Protein AF-A0A6G2VI96-F1 (afdb_monomer)

Mean predicted aligned error: 7.1 Å

Foldseek 3Di:
DPPDPVVVVVCLVPPPDPVSLLVVLQVQLVVLVVVLVVLVVVLVVCVVDPDGDPDDPVVSVVSVVVSVCSCVPRRPVSNVVD

pLDDT: mean 86.19, std 9.26, range [55.44, 95.75]

Secondary structure (DSSP, 8-state):
----HHHHHHHHHT---HHHHHHHHHHHHHHHHHHHHHHHHHHHHHTTSSS-SSS-HHHHHHHHHHHHHIIIIIIIHHHHH-

Solvent-accessible surface area (backbone atoms only — not comparable to full-atom values): 4595 Å² total; per-residue (Å²): 132,85,79,54,70,67,64,53,54,53,51,63,76,69,55,84,51,65,70,60,51,22,51,53,27,45,55,51,14,51,53,38,44,53,55,30,48,52,50,48,52,52,58,49,57,40,68,70,49,95,66,82,76,84,61,56,75,68,56,49,55,51,49,53,53,50,31,51,50,38,45,52,60,49,15,48,46,34,51,73,72,62

Nearest PDB structures (foldseek):
  9dm1-assembly1_R  TM=8.923E-01  e=1.731E-05  Mycolicibacterium smegmatis MC2 155
  2f1m-assembly2_C  TM=7.402E-01  e=3.254E+00  Escherichia coli
  2f1m-assembly1_A  TM=5.550E-01  e=4.402E+00  Escherichia coli

Radius of gyration: 18.13 Å; Cα contacts (8 Å, |Δi|>4): 52; chains: 1; bounding box: 37×30×53 Å

Sequence (82 aa):
RRKQPGNVVVKWMTTTDHKTIGTLYLSTSFAFFLFGGVMALIMRAELARPGIQMISNEQYNQLFTMHGTVMLLMFATPLFAG

Structure (mmCIF, N/CA/C/O backbone):
data_AF-A0A6G2VI96-F1
#
_entry.id   AF-A0A6G2VI96-F1
#
loop_
_atom_site.group_PDB
_atom_site.id
_atom_site.type_symbol
_atom_site.label_atom_id
_atom_site.label_alt_id
_atom_site.label_comp_id
_atom_site.label_asym_id
_atom_site.label_entity_id
_atom_site.label_seq_id
_atom_site.pdbx_PDB_ins_code
_atom_site.Cartn_x
_atom_site.Cartn_y
_atom_site.Cartn_z
_atom_site.occupancy
_atom_site.B_iso_or_equiv
_atom_site.auth_seq_id
_atom_site.auth_comp_id
_atom_site.auth_asym_id
_atom_site.auth_atom_id
_atom_site.pdbx_PDB_model_num
ATOM 1 N N . ARG A 1 1 ? 7.737 -21.337 -32.065 1.00 55.44 1 ARG A N 1
ATOM 2 C CA . ARG A 1 1 ? 8.865 -21.216 -31.101 1.00 55.44 1 ARG A CA 1
ATOM 3 C C . ARG A 1 1 ? 8.287 -21.218 -29.683 1.00 55.44 1 ARG A C 1
ATOM 5 O O . ARG A 1 1 ? 7.705 -20.216 -29.287 1.00 55.44 1 ARG A O 1
ATOM 12 N N . ARG A 1 2 ? 8.332 -22.354 -28.966 1.00 55.56 2 ARG A N 1
ATOM 13 C CA . ARG A 1 2 ? 7.783 -22.493 -27.599 1.00 55.56 2 ARG A CA 1
ATOM 14 C C . ARG A 1 2 ? 8.480 -21.470 -26.692 1.00 55.56 2 ARG A C 1
ATOM 16 O O . ARG A 1 2 ? 9.692 -21.559 -26.513 1.00 55.56 2 ARG A O 1
ATOM 23 N N . LYS A 1 3 ? 7.752 -20.469 -26.187 1.00 57.97 3 LYS A N 1
ATOM 24 C CA . LYS A 1 3 ? 8.290 -19.540 -25.184 1.00 57.97 3 LYS A CA 1
ATOM 25 C C . LYS A 1 3 ? 8.493 -20.348 -23.906 1.00 57.97 3 LYS A C 1
ATOM 27 O O . LYS A 1 3 ? 7.522 -20.721 -23.260 1.00 57.97 3 LYS A O 1
ATOM 32 N N . GLN A 1 4 ? 9.738 -20.694 -23.600 1.00 67.69 4 GLN A N 1
ATOM 33 C CA . GLN A 1 4 ? 10.061 -21.323 -22.326 1.00 67.69 4 GLN A CA 1
ATOM 34 C C . GLN A 1 4 ? 9.776 -20.305 -21.208 1.00 67.69 4 GLN A C 1
ATOM 36 O O . GLN A 1 4 ? 10.186 -19.148 -21.353 1.00 67.69 4 GLN A O 1
ATOM 41 N N . PRO A 1 5 ? 9.079 -20.689 -20.125 1.00 62.38 5 PRO A N 1
ATOM 42 C CA . PRO A 1 5 ? 8.650 -19.754 -19.082 1.00 62.38 5 PRO A CA 1
ATOM 43 C C . PRO A 1 5 ? 9.829 -19.002 -18.440 1.00 62.38 5 PRO A C 1
ATOM 45 O O . PRO A 1 5 ? 9.710 -17.810 -18.164 1.00 62.38 5 PRO A O 1
ATOM 48 N N . GLY A 1 6 ? 11.002 -19.639 -18.327 1.00 70.31 6 GLY A N 1
ATOM 49 C CA . GLY A 1 6 ? 12.218 -19.006 -17.797 1.00 70.31 6 GLY A CA 1
ATOM 50 C C . GLY A 1 6 ? 12.709 -17.802 -18.610 1.00 70.31 6 GLY A C 1
ATOM 51 O O . GLY A 1 6 ? 13.105 -16.791 -18.037 1.00 70.31 6 GLY A O 1
ATOM 52 N N . ASN A 1 7 ? 12.590 -17.838 -19.942 1.00 73.81 7 ASN A N 1
ATOM 53 C CA . ASN A 1 7 ? 13.011 -16.719 -20.794 1.00 73.81 7 ASN A CA 1
ATOM 54 C C . ASN A 1 7 ? 12.125 -15.475 -20.636 1.00 73.81 7 ASN A C 1
ATOM 56 O O . ASN A 1 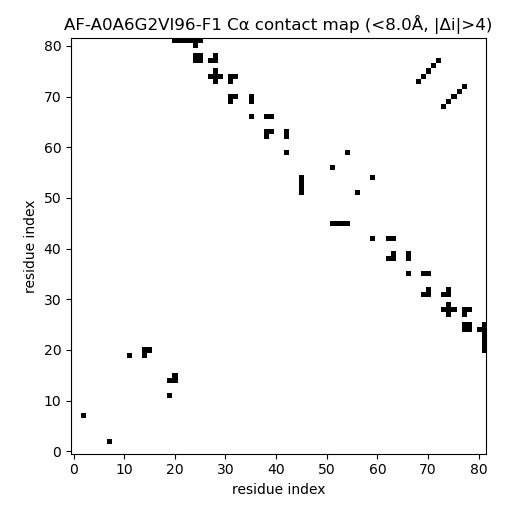7 ? 12.554 -14.376 -20.978 1.00 73.81 7 ASN A O 1
ATOM 60 N N . VAL A 1 8 ? 10.883 -15.633 -20.168 1.00 73.69 8 VAL A N 1
ATOM 61 C CA . VAL A 1 8 ? 9.954 -14.512 -19.976 1.00 73.69 8 VAL A CA 1
ATOM 62 C C . VAL A 1 8 ? 10.278 -13.773 -18.680 1.00 73.69 8 VAL A C 1
ATOM 64 O O . VAL A 1 8 ? 10.358 -12.549 -18.699 1.00 73.69 8 VAL A O 1
ATOM 67 N N . VAL A 1 9 ? 10.553 -14.511 -17.599 1.00 77.88 9 VAL A N 1
ATOM 68 C CA . VAL A 1 9 ? 10.938 -13.941 -16.297 1.00 77.88 9 VAL A CA 1
ATOM 69 C C . VAL A 1 9 ? 12.267 -13.195 -16.400 1.00 77.88 9 VAL A C 1
ATOM 71 O O . VAL A 1 9 ? 12.344 -12.036 -16.004 1.00 77.88 9 VAL A O 1
ATOM 74 N N . VAL A 1 10 ? 13.283 -13.805 -17.025 1.00 77.25 10 VAL A N 1
ATOM 75 C CA . VAL A 1 10 ? 14.585 -13.148 -17.235 1.00 77.25 10 VAL A CA 1
ATOM 76 C C . VAL A 1 10 ? 14.421 -11.868 -18.052 1.00 77.25 10 VAL A C 1
ATOM 78 O O . VAL A 1 10 ? 14.982 -10.843 -17.686 1.00 77.25 10 VAL A O 1
ATOM 81 N N . LYS A 1 11 ? 13.601 -11.893 -19.112 1.00 78.88 11 LYS A N 1
ATOM 82 C CA . LYS A 1 11 ? 13.344 -10.714 -19.950 1.00 78.88 11 LYS A CA 1
ATOM 83 C C . LYS A 1 11 ? 12.643 -9.582 -19.192 1.00 78.88 11 LYS A C 1
ATOM 85 O O . LYS A 1 11 ? 12.881 -8.427 -19.518 1.00 78.88 11 LYS A O 1
ATOM 90 N N . TRP A 1 12 ? 11.767 -9.896 -18.238 1.00 79.31 12 TRP A N 1
ATOM 91 C CA . TRP A 1 12 ? 11.089 -8.896 -17.406 1.00 79.31 12 TRP A CA 1
ATOM 92 C C . TRP A 1 12 ? 12.032 -8.302 -16.359 1.00 79.31 12 TRP A C 1
ATOM 94 O O . TRP A 1 12 ? 12.036 -7.092 -16.172 1.00 79.31 12 TRP A O 1
ATOM 104 N N . MET A 1 13 ? 12.874 -9.129 -15.735 1.00 80.56 13 MET A N 1
ATOM 105 C CA . MET A 1 13 ? 13.854 -8.676 -14.742 1.00 80.56 13 MET A CA 1
ATOM 106 C C . MET A 1 13 ? 14.967 -7.807 -15.338 1.00 80.56 13 MET A C 1
ATOM 108 O O . MET A 1 13 ? 15.485 -6.935 -14.651 1.00 80.56 13 MET A O 1
ATOM 112 N N . THR A 1 14 ? 15.346 -8.040 -16.597 1.00 85.69 14 THR A N 1
ATOM 113 C CA . THR A 1 14 ? 16.411 -7.286 -17.281 1.00 85.69 14 THR A CA 1
ATOM 114 C C . THR A 1 14 ? 15.879 -6.276 -18.299 1.00 85.69 14 THR A C 1
ATOM 116 O O . THR A 1 14 ? 16.630 -5.801 -19.151 1.00 85.69 14 THR A O 1
ATOM 119 N N . THR A 1 15 ? 14.582 -5.948 -18.251 1.00 84.31 15 THR A N 1
ATOM 120 C CA . THR A 1 15 ? 13.995 -4.988 -19.190 1.00 84.31 15 THR A CA 1
ATOM 121 C C . THR A 1 15 ? 14.423 -3.557 -18.862 1.00 84.31 15 THR A C 1
ATOM 123 O O . THR A 1 15 ? 14.442 -3.154 -17.704 1.00 84.31 15 THR A O 1
ATOM 126 N N . THR A 1 16 ? 14.748 -2.775 -19.891 1.00 88.06 16 THR A N 1
ATOM 127 C CA . THR A 1 16 ? 15.071 -1.339 -19.787 1.00 88.06 16 THR A CA 1
ATOM 128 C C . THR A 1 16 ? 13.974 -0.448 -20.374 1.00 88.06 16 THR A C 1
ATOM 130 O O . THR A 1 16 ? 14.097 0.774 -20.398 1.00 88.06 16 THR A O 1
ATOM 133 N N . ASP A 1 17 ? 12.894 -1.052 -20.873 1.00 88.31 17 ASP A N 1
ATOM 134 C CA . ASP A 1 17 ? 11.782 -0.345 -21.494 1.00 88.31 17 ASP A CA 1
ATOM 135 C C . ASP A 1 17 ? 10.848 0.239 -20.419 1.00 88.31 17 ASP A C 1
ATOM 137 O O . ASP A 1 17 ? 10.253 -0.499 -19.630 1.00 88.31 17 ASP A O 1
ATOM 141 N N . HIS A 1 18 ? 10.694 1.568 -20.405 1.00 88.62 18 HIS A N 1
ATOM 142 C CA . HIS A 1 18 ? 9.898 2.285 -19.401 1.00 88.62 18 HIS A CA 1
ATOM 143 C C . HIS A 1 18 ? 8.403 1.930 -19.430 1.00 88.62 18 HIS A C 1
ATOM 145 O O . HIS A 1 18 ? 7.753 1.987 -18.393 1.00 88.62 18 HIS A O 1
ATOM 151 N N . LYS A 1 19 ? 7.842 1.503 -20.571 1.00 87.44 19 LYS A N 1
ATOM 152 C CA . LYS A 1 19 ? 6.437 1.060 -20.643 1.00 87.44 19 LYS A CA 1
ATOM 153 C C . LYS A 1 19 ? 6.263 -0.291 -19.962 1.00 87.44 19 LYS A C 1
ATOM 155 O O . LYS A 1 19 ? 5.258 -0.538 -19.294 1.00 87.44 19 LYS A O 1
ATOM 160 N N . THR A 1 20 ? 7.251 -1.169 -20.130 1.00 87.12 20 THR A N 1
ATOM 161 C CA . THR A 1 20 ? 7.266 -2.479 -19.475 1.00 87.12 20 THR A CA 1
ATOM 162 C C . THR A 1 20 ? 7.454 -2.299 -17.973 1.00 87.12 20 THR A C 1
ATOM 164 O O . THR A 1 20 ? 6.644 -2.818 -17.212 1.00 87.12 20 THR A O 1
ATOM 167 N N . ILE A 1 21 ? 8.436 -1.497 -17.546 1.00 88.38 21 ILE A N 1
ATOM 168 C CA . ILE A 1 21 ? 8.672 -1.183 -16.127 1.00 88.38 21 ILE A CA 1
ATOM 169 C C . ILE A 1 21 ? 7.422 -0.564 -15.492 1.00 88.38 21 ILE A C 1
ATOM 171 O O . ILE A 1 21 ? 6.983 -1.058 -14.456 1.00 88.38 21 ILE A O 1
ATOM 175 N N . GLY A 1 22 ? 6.785 0.413 -16.141 1.00 89.06 22 GLY A N 1
ATOM 176 C CA . GLY A 1 22 ? 5.558 1.015 -15.619 1.00 89.06 22 GLY A CA 1
ATOM 177 C C . GLY A 1 22 ? 4.406 0.023 -15.476 1.00 89.06 22 GLY A C 1
ATOM 178 O O . GLY A 1 22 ? 3.693 0.018 -14.475 1.00 89.06 22 GLY A O 1
ATOM 179 N N . THR A 1 23 ? 4.278 -0.927 -16.408 1.00 89.81 23 THR A N 1
ATOM 180 C CA . THR A 1 23 ? 3.289 -2.013 -16.287 1.00 89.81 23 THR A CA 1
ATOM 181 C C . THR A 1 23 ? 3.602 -2.944 -15.111 1.00 89.81 23 THR A C 1
ATOM 183 O O . THR A 1 23 ? 2.683 -3.368 -14.408 1.00 89.81 23 THR A O 1
ATOM 186 N N . LEU A 1 24 ? 4.881 -3.256 -14.860 1.00 90.00 24 LEU A N 1
ATOM 187 C CA . LEU A 1 24 ? 5.283 -4.025 -13.678 1.00 90.00 24 LEU A CA 1
ATOM 188 C C . LEU A 1 24 ? 4.935 -3.267 -12.390 1.00 90.00 24 LEU A C 1
ATOM 190 O O . LEU A 1 24 ? 4.361 -3.868 -11.487 1.00 90.00 24 LEU A O 1
ATOM 194 N N . TYR A 1 25 ? 5.240 -1.969 -12.321 1.00 92.06 25 TYR A N 1
ATOM 195 C CA . TYR A 1 25 ? 4.953 -1.117 -11.165 1.00 92.06 25 TYR A CA 1
ATOM 196 C C . TYR A 1 25 ? 3.452 -0.993 -10.899 1.00 92.06 25 TYR A C 1
ATOM 198 O O . TYR A 1 25 ? 3.013 -1.148 -9.760 1.00 92.06 25 TYR A O 1
ATOM 206 N N . LEU A 1 26 ? 2.642 -0.790 -11.940 1.00 90.88 26 LEU A N 1
ATOM 207 C CA . LEU A 1 26 ? 1.185 -0.726 -11.825 1.00 90.88 26 LEU A CA 1
ATOM 208 C C . LEU A 1 26 ? 0.593 -2.076 -11.392 1.00 90.88 26 LEU A C 1
ATOM 210 O O . LEU A 1 26 ? -0.289 -2.130 -10.537 1.00 90.88 26 LEU A O 1
ATOM 214 N N . SER A 1 27 ? 1.114 -3.185 -11.925 1.00 91.94 27 SER A N 1
ATOM 215 C CA . SER A 1 27 ? 0.683 -4.527 -11.522 1.00 91.94 27 SER A CA 1
ATOM 216 C C . SER A 1 27 ? 1.023 -4.840 -10.062 1.00 91.94 27 SER A C 1
ATOM 218 O O . SER A 1 27 ? 0.200 -5.439 -9.369 1.00 91.94 27 SER A O 1
ATOM 220 N N . THR A 1 28 ? 2.220 -4.488 -9.586 1.00 91.69 28 THR A N 1
ATOM 221 C CA . THR A 1 28 ? 2.632 -4.761 -8.200 1.00 91.69 28 THR A CA 1
ATOM 222 C C . THR A 1 28 ? 1.903 -3.855 -7.216 1.00 91.69 28 THR A C 1
ATOM 224 O O . THR A 1 28 ? 1.389 -4.343 -6.210 1.00 91.69 28 THR A O 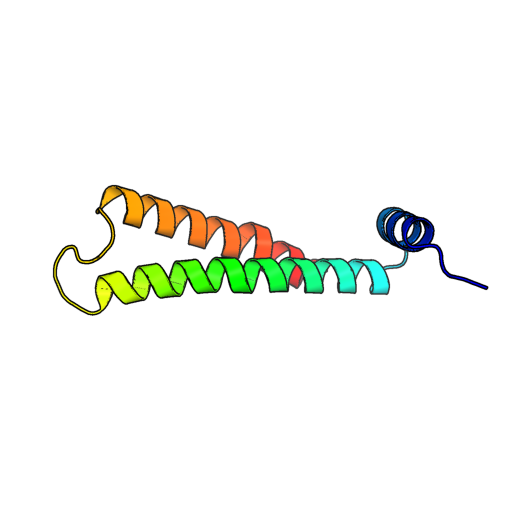1
ATOM 227 N N . SER A 1 29 ? 1.775 -2.563 -7.523 1.00 93.12 29 SER A N 1
ATOM 228 C CA . SER A 1 29 ? 1.011 -1.620 -6.700 1.00 93.12 29 SER A CA 1
ATOM 229 C C . SER 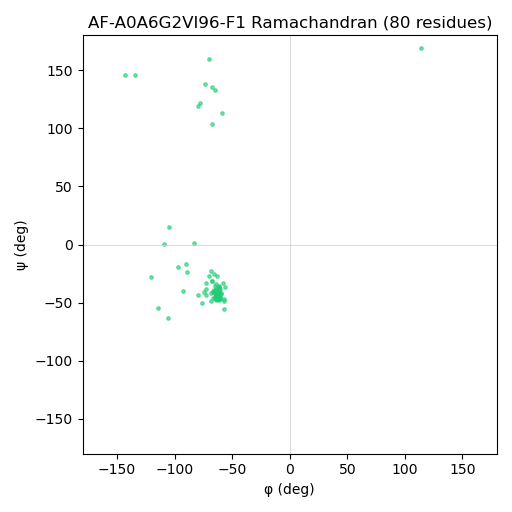A 1 29 ? -0.468 -2.007 -6.613 1.00 93.12 29 SER A C 1
ATOM 231 O O . SER A 1 29 ? -1.029 -1.976 -5.520 1.00 93.12 29 SER A O 1
ATOM 233 N N . PHE A 1 30 ? -1.092 -2.491 -7.693 1.00 93.19 30 PHE A N 1
ATOM 234 C CA . PHE A 1 30 ? -2.457 -3.028 -7.636 1.00 93.19 30 PHE A CA 1
ATOM 235 C C . PHE A 1 30 ? -2.579 -4.266 -6.728 1.00 93.19 30 PHE A C 1
ATOM 237 O O . PHE A 1 30 ? -3.549 -4.396 -5.980 1.00 93.19 30 PHE A O 1
ATOM 244 N N . ALA A 1 31 ? -1.583 -5.157 -6.719 1.00 94.81 31 ALA A N 1
ATOM 245 C CA . ALA A 1 31 ? -1.568 -6.290 -5.791 1.00 94.81 31 ALA A CA 1
ATOM 246 C C . ALA A 1 31 ? -1.487 -5.827 -4.322 1.00 94.81 31 ALA A C 1
ATOM 248 O O . ALA A 1 31 ? -2.237 -6.318 -3.473 1.00 94.81 31 ALA A O 1
ATOM 249 N N . PHE A 1 32 ? -0.639 -4.836 -4.023 1.00 94.31 32 PHE A N 1
ATOM 250 C CA . PHE A 1 32 ? -0.558 -4.239 -2.686 1.00 94.31 32 PHE A CA 1
ATOM 251 C C . PHE A 1 32 ? -1.808 -3.444 -2.304 1.00 94.31 32 PHE A C 1
ATOM 253 O O . PHE A 1 32 ? -2.184 -3.450 -1.134 1.00 94.31 32 PHE A O 1
ATOM 260 N N . PHE A 1 33 ? -2.493 -2.824 -3.266 1.00 93.69 33 PHE A N 1
ATOM 261 C CA . PHE A 1 33 ? -3.782 -2.173 -3.042 1.00 93.69 33 PHE A CA 1
ATOM 262 C C . PHE A 1 33 ? -4.833 -3.168 -2.549 1.00 93.69 33 PHE A C 1
ATOM 264 O O . PHE A 1 33 ? -5.524 -2.891 -1.571 1.00 93.69 33 PHE A O 1
ATOM 271 N N . LEU A 1 34 ? -4.924 -4.348 -3.169 1.00 95.56 34 LEU A N 1
ATOM 272 C CA . LEU A 1 34 ? -5.840 -5.397 -2.716 1.00 95.56 34 LEU A CA 1
ATOM 273 C C . LEU A 1 34 ? -5.473 -5.893 -1.314 1.00 95.56 34 LEU A C 1
ATOM 275 O O . LEU A 1 34 ? -6.348 -6.018 -0.460 1.00 95.56 34 LEU A O 1
ATOM 279 N N . PHE A 1 35 ? -4.184 -6.111 -1.046 1.00 94.94 35 PHE A N 1
ATOM 280 C CA . PHE A 1 35 ? -3.711 -6.520 0.278 1.00 94.94 35 PHE A CA 1
ATOM 281 C C . PHE A 1 35 ? -4.030 -5.469 1.357 1.00 94.94 35 PHE A C 1
ATOM 283 O O . PHE A 1 35 ? -4.606 -5.782 2.400 1.00 94.94 35 PHE A O 1
ATOM 290 N N . GLY A 1 36 ? -3.731 -4.199 1.074 1.00 93.50 36 GLY A N 1
ATOM 291 C CA . GLY A 1 36 ? -4.084 -3.061 1.915 1.00 93.50 36 GLY A CA 1
ATOM 292 C C . GLY A 1 36 ? -5.592 -2.933 2.122 1.00 93.50 36 GLY A C 1
ATOM 293 O O . GLY A 1 36 ? -6.039 -2.694 3.244 1.00 93.50 36 GLY A O 1
ATOM 294 N N . GLY A 1 37 ? -6.377 -3.132 1.064 1.00 93.56 37 GLY A N 1
ATOM 295 C CA . GLY A 1 37 ? -7.836 -3.094 1.089 1.00 93.56 37 GLY A CA 1
ATOM 296 C C . GLY A 1 37 ? -8.436 -4.175 1.984 1.00 93.56 37 GLY A C 1
ATOM 297 O O . GLY A 1 37 ? -9.324 -3.876 2.776 1.00 93.56 37 GLY A O 1
ATOM 298 N N . VAL A 1 38 ? -7.912 -5.404 1.946 1.00 94.94 38 VAL A N 1
ATOM 299 C CA . VAL A 1 38 ? -8.349 -6.482 2.851 1.00 94.94 38 VAL A CA 1
ATOM 300 C C . VAL A 1 38 ? -8.078 -6.116 4.311 1.00 94.94 38 VAL A C 1
ATOM 302 O O . VAL A 1 38 ? -8.973 -6.248 5.144 1.00 94.94 38 VAL A O 1
ATOM 305 N N . MET A 1 39 ? -6.894 -5.582 4.631 1.00 92.62 39 MET A N 1
ATOM 306 C CA . MET A 1 39 ? -6.601 -5.106 5.992 1.00 92.62 39 MET A CA 1
ATOM 307 C C . MET A 1 39 ? -7.554 -3.980 6.425 1.00 92.62 39 MET A C 1
ATOM 309 O O . MET A 1 39 ? -8.012 -3.967 7.567 1.00 92.62 39 MET A O 1
ATOM 313 N N . ALA A 1 40 ? -7.915 -3.071 5.513 1.00 93.19 40 ALA A N 1
ATOM 314 C CA . ALA A 1 40 ? -8.899 -2.026 5.789 1.00 93.19 40 ALA A CA 1
ATOM 315 C C . ALA A 1 40 ? -10.288 -2.600 6.081 1.00 93.19 40 ALA A C 1
ATOM 317 O O . ALA A 1 40 ? -10.943 -2.165 7.026 1.00 93.19 40 ALA A O 1
ATOM 318 N N . LEU A 1 41 ? -10.731 -3.596 5.308 1.00 92.75 41 LEU A N 1
ATOM 319 C CA . LEU A 1 41 ? -12.010 -4.266 5.536 1.00 92.75 41 LEU A CA 1
ATOM 320 C C . LEU A 1 41 ? -12.048 -4.951 6.902 1.00 92.75 41 LEU A C 1
ATOM 322 O O . LEU A 1 41 ? -13.053 -4.841 7.595 1.00 92.75 41 LEU A O 1
ATOM 326 N N . ILE A 1 42 ? -10.948 -5.576 7.325 1.00 90.75 42 ILE A N 1
ATOM 327 C CA . ILE A 1 42 ? -10.826 -6.181 8.657 1.00 90.75 42 ILE A CA 1
ATOM 328 C C . ILE A 1 42 ? -10.953 -5.111 9.758 1.00 90.75 42 ILE A C 1
ATOM 330 O O . ILE A 1 42 ? -11.755 -5.268 10.676 1.00 90.75 42 ILE A O 1
ATOM 334 N N . MET A 1 43 ? -10.255 -3.974 9.641 1.00 90.06 43 MET A N 1
ATOM 33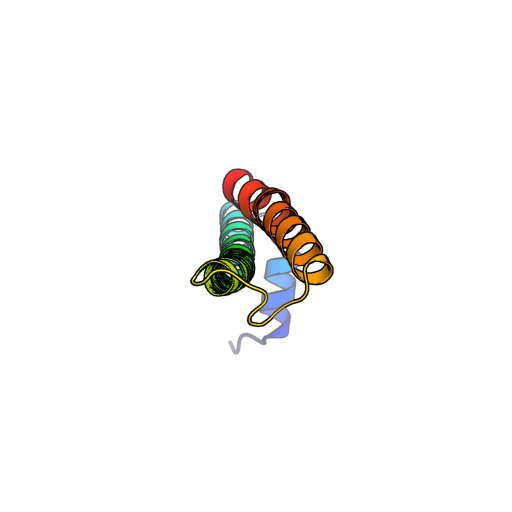5 C CA . MET A 1 43 ? -10.405 -2.863 10.599 1.00 90.06 43 MET A CA 1
ATOM 336 C C . MET A 1 43 ? -11.828 -2.289 10.620 1.00 90.06 43 MET A C 1
ATOM 338 O O . MET A 1 43 ? -12.328 -1.860 11.660 1.00 90.06 43 MET A O 1
ATOM 342 N N . ARG A 1 44 ? -12.499 -2.238 9.466 1.00 90.75 44 ARG A N 1
ATOM 343 C CA . ARG A 1 44 ? -13.889 -1.775 9.370 1.00 90.75 44 ARG A CA 1
ATOM 344 C C . ARG A 1 44 ? -14.878 -2.781 9.936 1.00 90.75 44 ARG A C 1
ATOM 346 O O . ARG A 1 44 ? -15.854 -2.344 10.536 1.00 90.75 44 ARG A O 1
ATOM 353 N N . ALA A 1 45 ? -14.602 -4.075 9.811 1.00 89.00 45 ALA A N 1
ATOM 354 C CA . ALA A 1 45 ? -15.382 -5.120 10.454 1.00 89.00 45 ALA A CA 1
ATOM 355 C C . ALA A 1 45 ? -15.315 -5.005 11.986 1.00 89.00 45 ALA A C 1
ATOM 357 O O . ALA A 1 45 ? -16.363 -5.064 12.622 1.00 89.00 45 ALA A O 1
ATOM 358 N N . GLU A 1 46 ? -14.142 -4.719 12.568 1.00 86.00 46 GLU A N 1
ATOM 359 C CA . GLU A 1 46 ? -14.030 -4.498 14.021 1.00 86.00 46 GLU A CA 1
ATOM 360 C C . GLU A 1 46 ? -14.849 -3.311 14.518 1.00 86.00 46 GLU A C 1
ATOM 362 O O . GLU A 1 46 ? -15.495 -3.387 15.556 1.00 86.00 46 GLU A O 1
ATOM 367 N N . LEU A 1 47 ? -14.859 -2.206 13.771 1.00 86.38 47 LEU A N 1
ATOM 368 C CA . LEU A 1 47 ? -15.587 -0.998 14.171 1.00 86.38 47 LEU A CA 1
ATOM 369 C C . LEU A 1 47 ? -17.078 -1.035 13.805 1.00 86.38 47 LEU A C 1
ATOM 371 O O . LEU A 1 47 ? -17.787 -0.062 14.063 1.00 86.38 47 LEU A O 1
ATOM 375 N N . ALA A 1 48 ? -17.572 -2.125 13.212 1.00 87.19 48 ALA A N 1
ATOM 376 C CA . ALA A 1 48 ? -18.976 -2.244 12.823 1.00 87.19 48 ALA A CA 1
ATOM 377 C C . ALA A 1 48 ? -19.923 -2.268 14.034 1.00 87.19 48 ALA A C 1
ATOM 379 O O . ALA A 1 48 ? -21.093 -1.899 13.914 1.00 87.19 48 ALA A O 1
ATOM 380 N N . ARG A 1 49 ? -19.437 -2.698 15.203 1.00 82.31 49 ARG A N 1
ATOM 381 C CA . ARG A 1 49 ? -20.185 -2.708 16.462 1.00 82.31 49 ARG A CA 1
ATOM 382 C C . ARG A 1 49 ? -19.249 -2.349 17.622 1.00 82.31 49 ARG A C 1
ATOM 384 O O . ARG A 1 49 ? -18.085 -2.729 17.593 1.00 82.31 49 ARG A O 1
ATOM 391 N N . PRO A 1 50 ? -19.741 -1.652 18.657 1.00 76.44 50 PRO A N 1
ATOM 392 C CA . PRO A 1 50 ? -18.920 -1.304 19.808 1.00 76.44 50 PRO A CA 1
ATOM 393 C C . PRO A 1 50 ? -18.524 -2.552 20.616 1.00 76.44 50 PRO A C 1
ATOM 395 O O . PRO A 1 50 ? -19.365 -3.406 20.895 1.00 76.44 50 PRO A O 1
ATOM 398 N N . GLY A 1 51 ? -17.252 -2.624 21.016 1.00 75.94 51 GLY A N 1
ATOM 399 C CA . GLY A 1 51 ? -16.651 -3.754 21.736 1.00 75.94 51 GLY A CA 1
ATOM 400 C C . GLY A 1 51 ? -15.578 -4.474 20.912 1.00 75.94 51 GLY A C 1
ATOM 401 O O . GLY A 1 51 ? -15.422 -4.218 19.726 1.00 75.94 51 GLY A O 1
ATOM 402 N N . ILE A 1 52 ? -14.822 -5.367 21.550 1.00 76.88 52 ILE A N 1
ATOM 403 C CA . ILE A 1 52 ? -13.861 -6.259 20.878 1.00 76.88 52 ILE A CA 1
ATOM 404 C C . ILE A 1 52 ? -14.627 -7.410 20.219 1.00 76.88 52 ILE A C 1
ATOM 406 O O . ILE A 1 52 ? -15.364 -8.112 20.914 1.00 76.88 52 ILE A O 1
ATOM 410 N N . GLN A 1 53 ? -14.494 -7.582 18.898 1.00 74.00 53 GLN A N 1
ATOM 411 C CA . GLN A 1 53 ? -15.293 -8.556 18.141 1.00 74.00 53 GLN A CA 1
ATOM 412 C C . GLN A 1 53 ? -14.443 -9.684 17.559 1.00 74.00 53 GLN A C 1
ATOM 414 O O . GLN A 1 53 ? -14.727 -10.848 17.840 1.00 74.00 53 GLN A O 1
ATOM 419 N N . MET A 1 54 ? -13.404 -9.365 16.785 1.00 74.31 54 MET A N 1
ATOM 420 C CA . MET A 1 54 ? -12.506 -10.361 16.191 1.00 74.31 54 MET A CA 1
ATOM 421 C C . MET A 1 54 ? -11.046 -10.199 16.602 1.00 74.31 54 MET A C 1
ATOM 423 O O . MET A 1 54 ? -10.325 -11.196 16.601 1.00 74.31 54 MET A O 1
ATOM 427 N N . ILE A 1 55 ? -10.582 -8.992 16.934 1.00 81.88 55 ILE A N 1
ATOM 428 C CA . ILE A 1 55 ? -9.148 -8.728 17.123 1.00 81.88 55 ILE A CA 1
ATOM 429 C C . ILE A 1 55 ? -8.897 -7.915 18.396 1.00 81.88 55 ILE A C 1
ATOM 431 O O . ILE A 1 55 ? -9.699 -7.071 18.793 1.00 81.88 55 ILE A O 1
ATOM 435 N N . SER A 1 56 ? -7.768 -8.171 19.064 1.00 86.56 56 SER A N 1
ATOM 436 C CA . SER A 1 56 ? -7.387 -7.413 20.259 1.00 86.56 56 SER A CA 1
ATOM 437 C C . SER A 1 56 ? -6.984 -5.973 19.909 1.00 86.56 56 SER A C 1
ATOM 439 O O . SER A 1 56 ? -6.587 -5.679 18.779 1.00 86.56 56 SER A O 1
ATOM 441 N N . ASN A 1 57 ? -7.021 -5.067 20.894 1.00 86.50 57 ASN A N 1
ATOM 442 C CA . ASN A 1 57 ? -6.590 -3.673 20.703 1.00 86.50 57 ASN A CA 1
ATOM 443 C C . ASN A 1 57 ? -5.148 -3.563 20.178 1.00 86.50 57 ASN A C 1
ATOM 445 O O . ASN A 1 57 ? -4.844 -2.699 19.358 1.00 86.50 57 ASN A O 1
ATOM 449 N N . GLU A 1 58 ? -4.255 -4.447 20.626 1.00 89.44 58 GLU A N 1
ATOM 450 C CA . GLU A 1 58 ? -2.870 -4.467 20.159 1.00 89.44 58 GLU A CA 1
ATOM 451 C C . GLU A 1 58 ? -2.781 -4.865 18.681 1.00 89.44 58 GLU A C 1
ATOM 453 O O . GLU A 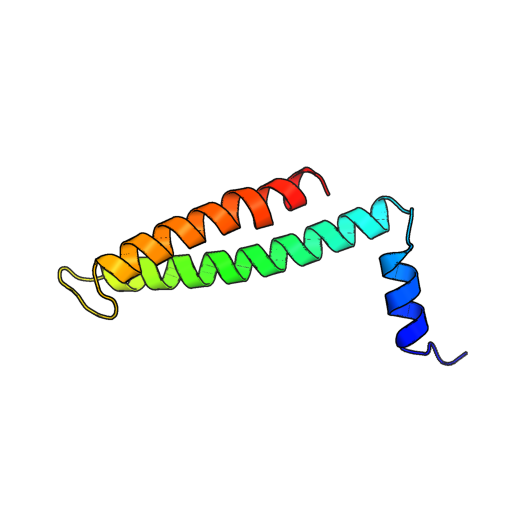1 58 ? -2.129 -4.182 17.890 1.00 89.44 58 GLU A O 1
ATOM 458 N N . GLN A 1 59 ? -3.496 -5.919 18.285 1.00 88.62 59 GLN A N 1
ATOM 459 C CA . GLN A 1 59 ? -3.532 -6.368 16.896 1.00 88.62 59 GLN A CA 1
ATOM 460 C C . GLN A 1 59 ? -4.187 -5.329 15.979 1.00 88.62 59 GLN A C 1
ATOM 462 O O . GLN A 1 59 ? -3.717 -5.140 14.860 1.00 88.62 59 GLN A O 1
ATOM 467 N N . TYR A 1 60 ? -5.212 -4.607 16.444 1.00 90.25 60 TYR A N 1
ATOM 468 C CA . TYR A 1 60 ? -5.805 -3.496 15.695 1.00 90.25 60 TYR A CA 1
ATOM 469 C C . TYR A 1 60 ? -4.779 -2.386 15.422 1.00 90.25 60 TYR A C 1
ATOM 471 O O . TYR A 1 60 ? -4.638 -1.937 14.284 1.00 90.25 60 TYR A O 1
ATOM 479 N N . ASN A 1 61 ? -4.005 -1.987 16.437 1.00 91.56 61 ASN A N 1
ATOM 480 C CA . ASN A 1 61 ? -2.969 -0.958 16.294 1.00 91.56 61 ASN A CA 1
ATOM 481 C C . ASN A 1 61 ? -1.844 -1.392 15.338 1.00 91.56 61 ASN A C 1
ATOM 483 O O . ASN A 1 61 ? -1.361 -0.589 14.531 1.00 91.56 61 ASN A O 1
ATOM 487 N N . GLN A 1 62 ? -1.454 -2.669 15.382 1.00 93.31 62 GLN A N 1
ATOM 488 C CA . GLN A 1 62 ? -0.497 -3.240 14.432 1.00 93.31 62 GLN A CA 1
ATOM 489 C C . GLN A 1 62 ? -1.066 -3.247 13.008 1.00 93.31 62 GLN A C 1
ATOM 491 O O . GLN A 1 62 ? -0.396 -2.803 12.075 1.00 93.31 62 GLN A O 1
ATOM 496 N N . LEU A 1 63 ? -2.316 -3.687 12.838 1.00 92.88 63 LEU A N 1
ATOM 497 C CA . LEU A 1 63 ? -2.975 -3.765 11.536 1.00 92.88 63 LEU A CA 1
ATOM 498 C C . LEU A 1 63 ? -3.139 -2.378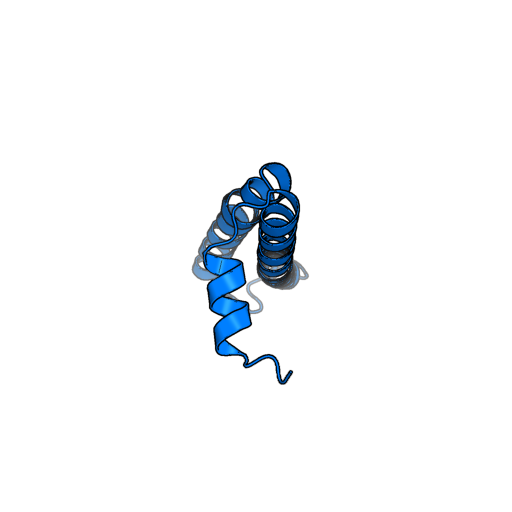 10.902 1.00 92.88 63 LEU A C 1
ATOM 500 O O . LEU A 1 63 ? -2.876 -2.221 9.713 1.00 92.88 63 LEU A O 1
ATOM 504 N N . PHE A 1 64 ? -3.489 -1.364 11.697 1.00 91.38 64 PHE A N 1
ATOM 505 C CA . PHE A 1 64 ? -3.566 0.028 11.254 1.00 91.38 64 PHE A CA 1
ATOM 506 C C . PHE A 1 64 ? -2.214 0.552 10.760 1.00 91.38 64 PHE A C 1
ATOM 508 O O . PHE A 1 64 ? -2.120 1.116 9.668 1.00 91.38 64 PHE A O 1
ATOM 515 N N . THR A 1 65 ? -1.151 0.307 11.528 1.00 94.44 65 THR A N 1
ATOM 516 C CA . THR A 1 65 ? 0.211 0.733 11.174 1.00 94.44 65 THR A CA 1
ATOM 517 C C . THR A 1 65 ? 0.692 0.053 9.891 1.00 94.44 65 THR A C 1
ATOM 519 O O . THR A 1 65 ? 1.224 0.707 8.989 1.00 94.44 65 THR A O 1
ATOM 522 N N . MET A 1 66 ? 0.456 -1.255 9.765 1.00 94.88 66 MET A N 1
ATOM 523 C CA . MET A 1 66 ? 0.833 -2.024 8.579 1.00 94.88 66 MET A CA 1
ATOM 524 C C . MET A 1 66 ? 0.008 -1.628 7.354 1.00 94.88 66 MET A C 1
ATOM 526 O O . MET A 1 66 ? 0.578 -1.441 6.280 1.00 94.88 66 MET A O 1
ATOM 530 N N . HIS A 1 67 ? -1.303 -1.423 7.507 1.00 95.75 67 HIS A N 1
ATOM 531 C CA . HIS A 1 67 ? -2.163 -0.915 6.441 1.00 95.75 67 HIS A CA 1
ATOM 532 C C . HIS A 1 67 ? -1.662 0.434 5.910 1.00 95.75 67 HIS A C 1
ATOM 534 O O . HIS A 1 67 ? -1.486 0.582 4.699 1.00 95.75 67 HIS A O 1
ATOM 540 N N . GLY A 1 68 ? -1.366 1.387 6.802 1.00 92.25 68 GLY A N 1
ATOM 541 C CA . GLY A 1 68 ? -0.835 2.698 6.424 1.00 92.25 68 GLY A CA 1
ATOM 542 C C . GLY A 1 68 ? 0.512 2.606 5.704 1.00 92.25 68 GLY A C 1
ATOM 543 O O . GLY A 1 68 ? 0.699 3.224 4.658 1.00 92.25 68 GLY A O 1
ATOM 544 N N . THR A 1 69 ? 1.427 1.778 6.215 1.00 94.50 69 THR A N 1
ATOM 545 C CA . THR A 1 69 ? 2.760 1.580 5.619 1.00 94.50 69 THR A CA 1
ATOM 546 C C . THR A 1 69 ? 2.669 0.965 4.221 1.00 94.50 69 THR A C 1
ATOM 548 O O . THR A 1 69 ? 3.328 1.436 3.295 1.00 94.50 69 THR A O 1
ATOM 551 N N . VAL A 1 70 ? 1.817 -0.050 4.035 1.00 95.00 70 VAL A N 1
ATOM 552 C CA . VAL A 1 70 ? 1.591 -0.680 2.725 1.00 95.00 70 VAL A CA 1
ATOM 553 C C . VAL A 1 70 ? 0.965 0.311 1.745 1.00 95.00 70 VAL A C 1
ATOM 555 O O . VAL A 1 70 ? 1.433 0.417 0.614 1.00 95.00 70 VAL A O 1
ATOM 558 N N . MET A 1 71 ? -0.045 1.077 2.166 1.00 94.50 71 MET A N 1
ATOM 559 C CA . MET A 1 71 ? -0.703 2.037 1.278 1.00 94.50 71 MET A CA 1
ATOM 560 C C . MET A 1 71 ? 0.219 3.195 0.872 1.00 94.50 71 MET A C 1
ATOM 562 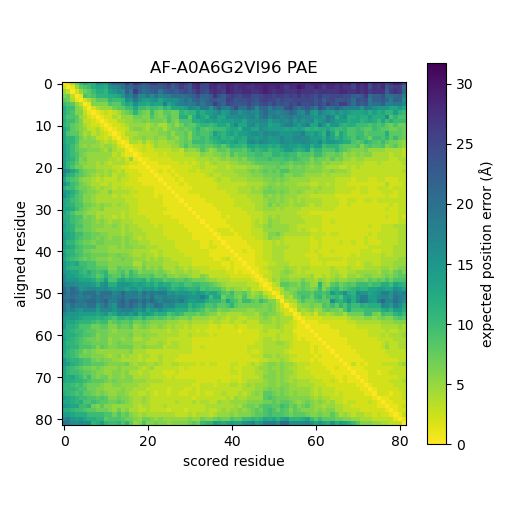O O . MET A 1 71 ? 0.225 3.588 -0.294 1.00 94.50 71 MET A O 1
ATOM 566 N N . LEU A 1 72 ? 1.031 3.722 1.793 1.00 92.00 72 LEU A N 1
ATOM 567 C CA . LEU A 1 72 ? 1.939 4.831 1.492 1.00 92.00 72 LEU A CA 1
ATOM 568 C C . LEU A 1 72 ? 3.174 4.387 0.701 1.00 92.00 72 LEU A C 1
ATOM 570 O O . LEU A 1 72 ? 3.489 4.991 -0.320 1.00 92.00 72 LEU A O 1
ATOM 574 N N . LEU A 1 73 ? 3.873 3.341 1.149 1.00 92.19 73 LEU A N 1
ATOM 575 C CA . LEU A 1 73 ? 5.181 2.984 0.586 1.00 92.19 73 LEU A CA 1
ATOM 576 C C . LEU A 1 73 ? 5.090 1.957 -0.545 1.00 92.19 73 LEU A C 1
ATOM 578 O O . LEU A 1 73 ? 5.823 2.051 -1.524 1.00 92.19 73 LEU A O 1
ATOM 582 N N . MET A 1 74 ? 4.214 0.959 -0.417 1.00 88.88 74 MET A N 1
ATOM 583 C CA . MET A 1 74 ? 4.143 -0.169 -1.360 1.00 88.88 74 MET A CA 1
ATOM 584 C C . MET A 1 74 ? 3.067 0.016 -2.438 1.00 88.88 74 MET A C 1
ATOM 586 O O . MET A 1 74 ? 3.131 -0.638 -3.474 1.00 88.88 74 MET A O 1
ATOM 590 N N . PHE A 1 75 ? 2.091 0.901 -2.223 1.00 91.50 75 PHE A N 1
ATOM 591 C CA . PHE A 1 75 ? 1.076 1.256 -3.215 1.00 91.50 75 PHE A CA 1
ATOM 592 C C . PHE A 1 75 ? 1.329 2.641 -3.817 1.00 91.50 75 PHE A C 1
ATOM 594 O O . PHE A 1 75 ? 1.601 2.723 -5.012 1.00 91.50 75 PHE A O 1
ATOM 601 N N . ALA A 1 76 ? 1.284 3.718 -3.023 1.00 90.25 76 ALA A N 1
ATOM 602 C CA . ALA A 1 76 ? 1.329 5.076 -3.566 1.00 90.25 76 ALA A CA 1
ATOM 603 C C . ALA A 1 76 ? 2.659 5.383 -4.274 1.00 90.25 76 ALA A C 1
ATOM 605 O O . ALA A 1 76 ? 2.645 5.862 -5.405 1.00 90.25 76 ALA A O 1
ATOM 606 N N . THR A 1 77 ? 3.807 5.062 -3.668 1.00 91.00 77 THR A N 1
ATOM 607 C CA . THR A 1 77 ? 5.115 5.306 -4.301 1.00 91.00 77 THR A CA 1
ATOM 608 C C . THR A 1 77 ? 5.259 4.624 -5.671 1.00 91.00 77 THR A C 1
ATOM 610 O O . THR A 1 77 ? 5.518 5.337 -6.638 1.00 91.00 77 THR A O 1
ATOM 613 N N . PRO A 1 78 ? 5.068 3.298 -5.822 1.00 87.00 78 PRO A N 1
ATOM 614 C CA . PRO A 1 78 ? 5.177 2.660 -7.132 1.00 87.00 78 PRO A CA 1
ATOM 615 C C . PRO A 1 78 ? 4.043 3.020 -8.099 1.00 87.00 78 PRO A C 1
ATOM 617 O O . PRO A 1 78 ? 4.279 3.011 -9.300 1.00 87.00 78 PRO A O 1
ATOM 620 N N . LEU A 1 79 ? 2.844 3.369 -7.620 1.00 90.56 79 LEU A N 1
ATOM 621 C CA . LEU A 1 79 ? 1.756 3.807 -8.500 1.00 90.56 79 LEU A CA 1
ATOM 622 C C . LEU A 1 79 ? 2.073 5.143 -9.187 1.00 90.56 79 LEU A C 1
ATOM 624 O O . LEU A 1 79 ? 1.756 5.308 -10.360 1.00 90.56 79 LEU A O 1
ATOM 628 N N . PHE A 1 80 ? 2.663 6.096 -8.459 1.00 86.75 80 PHE A N 1
ATOM 629 C CA . PHE A 1 80 ? 2.972 7.427 -8.995 1.00 86.75 80 PHE A CA 1
ATOM 630 C C . PHE A 1 80 ? 4.356 7.524 -9.647 1.00 86.75 80 PHE A C 1
ATOM 632 O O . PHE A 1 80 ? 4.571 8.418 -10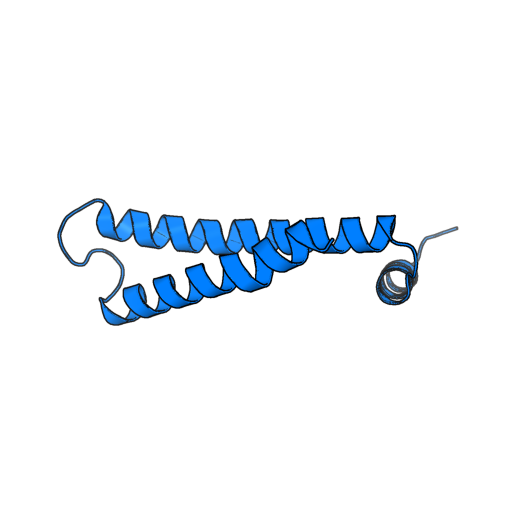.461 1.00 86.75 80 PHE A O 1
ATOM 639 N N . ALA A 1 81 ? 5.296 6.650 -9.276 1.00 84.31 81 ALA A N 1
ATOM 640 C CA . ALA A 1 81 ? 6.628 6.598 -9.880 1.00 84.31 81 ALA A CA 1
ATOM 641 C C . ALA A 1 81 ? 6.723 5.660 -11.099 1.00 84.31 81 ALA A C 1
ATOM 64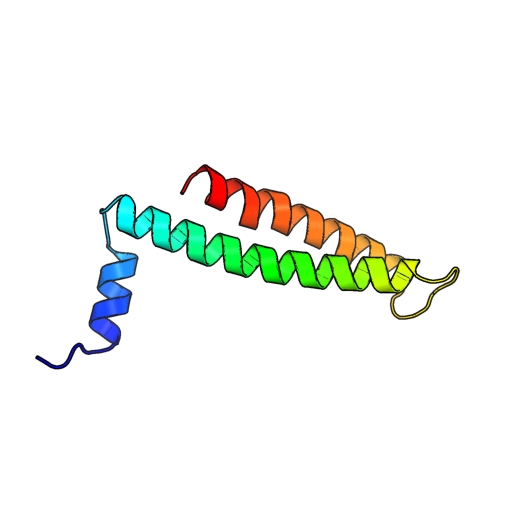3 O O . ALA A 1 81 ? 7.717 5.731 -11.823 1.00 84.31 81 ALA A O 1
ATOM 644 N N . GLY A 1 82 ? 5.748 4.760 -11.271 1.00 74.81 82 GLY A N 1
ATOM 645 C CA . GLY A 1 82 ? 5.650 3.817 -12.390 1.00 74.81 82 GLY A CA 1
ATOM 646 C C . GLY A 1 82 ? 5.180 4.444 -13.695 1.00 74.81 82 GLY A C 1
ATOM 647 O O . GLY A 1 82 ? 4.504 5.494 -13.659 1.00 74.81 82 GLY A O 1
#